Protein AF-A0A914QTJ3-F1 (afdb_monomer)

Organism: NCBI:txid227884

Structure (mmCIF, N/CA/C/O backbone):
data_AF-A0A914QTJ3-F1
#
_entry.id   AF-A0A914QTJ3-F1
#
loop_
_atom_site.group_PDB
_atom_site.id
_atom_site.type_symbol
_atom_site.label_atom_id
_atom_site.label_alt_id
_atom_site.label_comp_id
_atom_site.label_asym_id
_atom_site.label_entity_id
_atom_site.label_seq_id
_atom_site.pdbx_PDB_ins_code
_atom_site.Cartn_x
_atom_site.Cartn_y
_atom_site.Cartn_z
_atom_site.occupancy
_atom_site.B_iso_or_equiv
_atom_site.auth_seq_id
_atom_site.auth_comp_id
_atom_site.auth_asym_id
_atom_site.auth_atom_id
_atom_site.pdbx_PDB_model_num
ATOM 1 N N . MET A 1 1 ? 15.608 14.923 -28.328 1.00 60.44 1 MET A N 1
ATOM 2 C CA . MET A 1 1 ? 15.595 14.098 -27.093 1.00 60.44 1 MET A CA 1
ATOM 3 C C . MET A 1 1 ? 14.332 14.417 -26.302 1.00 60.44 1 MET A C 1
ATOM 5 O O . MET A 1 1 ? 13.902 15.558 -26.351 1.00 60.44 1 MET A O 1
ATOM 9 N N . SER A 1 2 ? 13.733 13.446 -25.599 1.00 87.62 2 SER A N 1
ATOM 10 C CA . SER A 1 2 ? 12.629 13.717 -24.654 1.00 87.62 2 SER A CA 1
ATOM 11 C C . SER A 1 2 ? 13.110 14.635 -23.517 1.00 87.62 2 SER A C 1
ATOM 13 O O . SER A 1 2 ? 14.245 14.470 -23.067 1.00 87.62 2 SER A O 1
ATOM 15 N N . GLN A 1 3 ? 12.259 15.556 -23.040 1.00 90.12 3 GLN A N 1
ATOM 16 C CA . GLN A 1 3 ? 12.563 16.464 -21.917 1.00 90.12 3 GLN A CA 1
ATOM 17 C C . GLN A 1 3 ? 13.031 15.698 -20.670 1.00 90.12 3 GLN A C 1
ATOM 19 O O . GLN A 1 3 ? 13.990 16.085 -20.008 1.00 90.12 3 GLN A O 1
ATOM 24 N N . LEU A 1 4 ? 12.439 14.527 -20.421 1.00 90.38 4 LEU A N 1
ATOM 25 C CA . LEU A 1 4 ? 12.824 13.654 -19.315 1.00 90.38 4 LEU A CA 1
ATOM 26 C C . LEU A 1 4 ? 14.276 13.160 -19.446 1.00 90.38 4 LEU A C 1
ATOM 28 O O . LEU A 1 4 ? 15.001 13.093 -18.459 1.00 90.38 4 LEU A O 1
ATOM 32 N N . LYS A 1 5 ? 14.734 12.849 -20.669 1.00 88.94 5 LYS A N 1
ATOM 33 C CA . LYS A 1 5 ? 16.113 12.386 -20.914 1.00 88.94 5 LYS A CA 1
ATOM 34 C C . LYS A 1 5 ? 17.144 13.481 -20.636 1.00 88.94 5 LYS A C 1
ATOM 36 O O . LYS A 1 5 ? 18.227 13.157 -20.159 1.00 88.94 5 LYS A O 1
ATOM 41 N N . ILE A 1 6 ? 16.807 14.743 -20.914 1.00 95.00 6 ILE A N 1
ATOM 42 C CA . ILE A 1 6 ? 17.682 15.895 -20.640 1.00 95.00 6 ILE A CA 1
ATOM 43 C C . ILE A 1 6 ? 17.912 16.039 -19.131 1.00 95.00 6 ILE A C 1
ATOM 45 O O . ILE A 1 6 ? 19.042 16.265 -18.720 1.00 95.00 6 ILE A O 1
ATOM 49 N N . ILE A 1 7 ? 16.873 15.831 -18.315 1.00 95.19 7 ILE A N 1
ATOM 50 C CA . ILE A 1 7 ? 16.948 15.910 -16.846 1.00 95.19 7 ILE A CA 1
ATOM 51 C C . ILE A 1 7 ? 17.659 14.687 -16.244 1.00 95.19 7 ILE A C 1
ATOM 53 O O . ILE A 1 7 ? 18.484 14.815 -15.346 1.00 95.19 7 ILE A O 1
ATOM 57 N N . ILE A 1 8 ? 17.374 13.482 -16.741 1.00 95.44 8 ILE A N 1
ATOM 58 C CA . ILE A 1 8 ? 17.927 12.228 -16.199 1.00 95.44 8 ILE A CA 1
ATOM 59 C C . ILE A 1 8 ? 19.444 12.129 -16.387 1.00 95.44 8 ILE A C 1
ATOM 61 O O . ILE A 1 8 ? 20.158 11.666 -15.494 1.00 95.44 8 ILE A O 1
ATOM 65 N N . ARG A 1 9 ? 19.934 12.559 -17.554 1.00 95.31 9 ARG A N 1
ATOM 66 C CA . ARG A 1 9 ? 21.338 12.428 -17.951 1.00 95.31 9 ARG A CA 1
ATOM 67 C C . ARG A 1 9 ? 22.318 13.026 -16.923 1.00 95.31 9 ARG A C 1
ATOM 69 O O . ARG A 1 9 ? 23.238 12.295 -16.560 1.00 95.31 9 ARG A O 1
ATOM 76 N N . PRO A 1 10 ? 22.147 14.270 -16.429 1.00 96.12 10 PRO A N 1
ATOM 77 C CA . PRO A 1 10 ? 23.008 14.831 -15.389 1.00 96.12 10 PRO A CA 1
ATOM 78 C C . PRO A 1 10 ? 22.722 14.301 -13.975 1.00 96.12 10 PRO A C 1
ATOM 80 O O . PRO A 1 10 ? 23.629 14.324 -13.156 1.00 96.12 10 PRO A O 1
ATOM 83 N N . MET A 1 11 ? 21.509 13.823 -13.662 1.00 96.25 11 MET A N 1
ATOM 84 C CA . MET A 1 11 ? 21.186 13.375 -12.295 1.00 96.25 11 MET A CA 1
ATOM 85 C C . MET A 1 11 ? 21.757 11.995 -11.966 1.00 96.25 11 MET A C 1
ATOM 87 O O . MET A 1 11 ? 22.328 11.795 -10.900 1.00 96.25 11 MET A O 1
ATOM 91 N N . TYR A 1 12 ? 21.563 11.025 -12.859 1.00 94.88 12 TYR A N 1
ATOM 92 C CA . TYR A 1 12 ? 21.976 9.637 -12.615 1.00 94.88 12 TYR A CA 1
ATOM 93 C C . TYR A 1 12 ? 22.272 8.857 -13.902 1.00 94.88 12 TYR A C 1
ATOM 95 O O . TYR A 1 12 ? 22.363 7.631 -13.883 1.00 94.88 12 TYR A O 1
ATOM 103 N N . SER A 1 13 ? 22.461 9.552 -15.031 1.00 94.69 13 SER A N 1
ATOM 104 C CA . SER A 1 13 ? 22.791 8.996 -16.351 1.00 94.69 13 SER A CA 1
ATOM 105 C C . SER A 1 13 ? 21.701 8.117 -16.971 1.00 94.69 13 SER A C 1
ATOM 107 O O . SER A 1 13 ? 21.122 8.507 -17.986 1.00 94.69 13 SER A O 1
ATOM 109 N N . ASN A 1 14 ? 21.408 6.954 -16.385 1.00 92.12 14 ASN A N 1
ATOM 110 C CA . ASN A 1 14 ? 20.400 6.008 -16.857 1.00 92.12 14 ASN A CA 1
ATOM 111 C C . ASN A 1 14 ? 19.592 5.441 -15.680 1.00 92.12 14 ASN A C 1
ATOM 113 O O . ASN A 1 14 ? 20.178 5.083 -14.659 1.00 92.12 14 ASN A O 1
ATOM 117 N N . PRO A 1 15 ? 18.262 5.313 -15.810 1.00 92.62 15 PRO A N 1
ATOM 118 C CA . PRO A 1 15 ? 17.434 4.742 -14.756 1.00 92.62 15 PRO A CA 1
ATOM 119 C C . PRO A 1 15 ? 17.689 3.230 -14.593 1.00 92.62 15 PRO A C 1
ATOM 121 O O . PRO A 1 15 ? 17.983 2.546 -15.580 1.00 92.62 15 PRO A O 1
ATOM 124 N N . PRO A 1 16 ? 17.508 2.672 -13.381 1.00 94.50 16 PRO A N 1
ATOM 125 C CA . PRO A 1 16 ? 17.559 1.229 -13.158 1.00 94.50 16 PRO A CA 1
ATOM 126 C C . PRO A 1 16 ? 16.514 0.479 -13.997 1.00 94.50 16 PRO A C 1
ATOM 128 O O . PRO A 1 16 ? 15.321 0.773 -13.949 1.00 94.50 16 PRO A O 1
ATOM 131 N N . VAL A 1 17 ? 16.950 -0.531 -14.755 1.00 96.12 17 VAL A N 1
ATOM 132 C CA . VAL A 1 17 ? 16.086 -1.224 -15.731 1.00 96.12 17 VAL A CA 1
ATOM 133 C C . VAL A 1 17 ? 15.249 -2.358 -15.127 1.00 96.12 17 VAL A C 1
ATOM 135 O O . VAL A 1 17 ? 14.196 -2.707 -15.657 1.00 96.12 17 VAL A O 1
ATOM 138 N N . HIS A 1 18 ? 15.710 -2.965 -14.033 1.00 97.56 18 HIS A N 1
ATOM 139 C CA . HIS A 1 18 ? 15.160 -4.234 -13.552 1.00 97.56 18 HIS A CA 1
ATOM 140 C C . HIS A 1 18 ? 13.712 -4.105 -13.053 1.00 97.56 18 HIS A C 1
ATOM 142 O O . HIS A 1 18 ? 12.834 -4.814 -13.539 1.00 97.56 18 HIS A O 1
ATOM 148 N N . GLY A 1 19 ? 13.438 -3.141 -12.165 1.00 97.38 19 GLY A N 1
ATOM 149 C CA . GLY A 1 19 ? 12.082 -2.898 -11.658 1.00 97.38 19 GLY A CA 1
ATOM 150 C C . GLY A 1 19 ? 11.096 -2.513 -12.764 1.00 97.38 19 GLY A C 1
ATOM 151 O O . GLY A 1 19 ? 9.978 -3.022 -12.803 1.00 97.38 19 GLY A O 1
ATOM 152 N N . ALA A 1 20 ? 11.538 -1.697 -13.728 1.00 97.00 20 ALA A N 1
ATOM 153 C CA . ALA A 1 20 ? 10.725 -1.325 -14.884 1.00 97.00 20 ALA A CA 1
ATOM 154 C C . ALA A 1 20 ? 10.356 -2.541 -15.753 1.00 97.00 20 ALA A C 1
ATOM 156 O O . ALA A 1 20 ? 9.2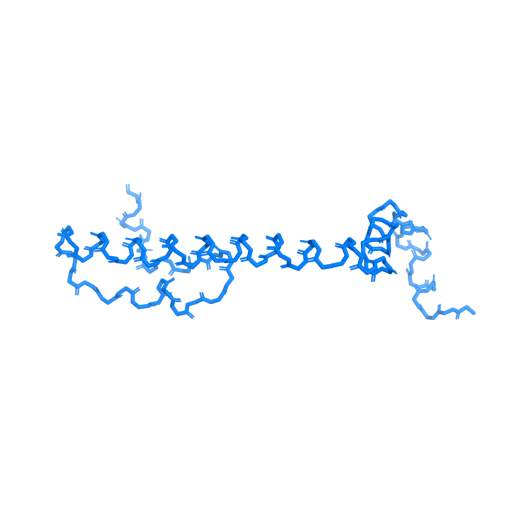20 -2.648 -16.215 1.00 97.00 20 ALA A O 1
ATOM 157 N N . ARG A 1 21 ? 11.284 -3.490 -15.942 1.00 97.94 21 ARG A N 1
ATOM 158 C CA . ARG A 1 21 ? 11.018 -4.740 -16.673 1.00 97.94 21 ARG A CA 1
ATOM 159 C C . ARG A 1 21 ? 10.044 -5.653 -15.935 1.00 97.94 21 ARG A C 1
ATOM 161 O O . ARG A 1 21 ? 9.171 -6.215 -16.587 1.00 97.94 21 ARG A O 1
ATOM 168 N N . ILE A 1 22 ? 10.158 -5.775 -14.610 1.00 98.31 22 ILE A N 1
ATOM 169 C CA . ILE A 1 22 ? 9.200 -6.545 -13.796 1.00 98.31 22 ILE A CA 1
ATOM 170 C C . ILE A 1 22 ? 7.797 -5.955 -13.949 1.00 98.31 22 ILE A C 1
ATOM 172 O O . ILE A 1 22 ? 6.871 -6.674 -14.319 1.00 98.31 22 ILE A O 1
ATOM 176 N N . ALA A 1 23 ? 7.654 -4.643 -13.738 1.00 98.19 23 ALA A N 1
ATOM 177 C CA . ALA A 1 23 ? 6.372 -3.962 -13.882 1.00 98.19 23 ALA A CA 1
ATOM 178 C C . ALA A 1 23 ? 5.805 -4.137 -15.299 1.00 98.19 23 ALA A C 1
ATOM 180 O O . ALA A 1 23 ? 4.657 -4.537 -15.458 1.00 98.19 23 ALA A O 1
ATOM 181 N N . SER A 1 24 ? 6.623 -3.933 -16.336 1.00 98.12 24 SER A N 1
ATO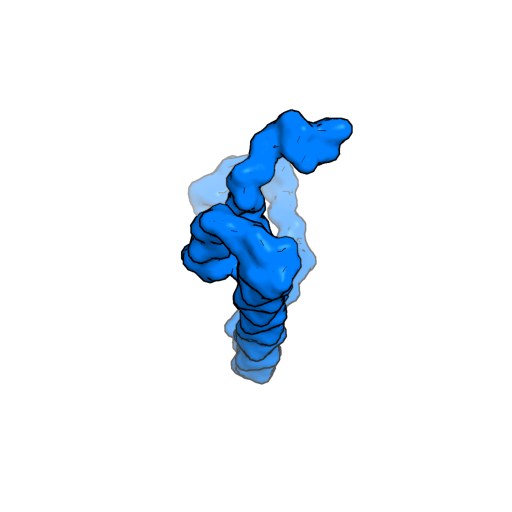M 182 C CA . SER A 1 24 ? 6.203 -4.129 -17.727 1.00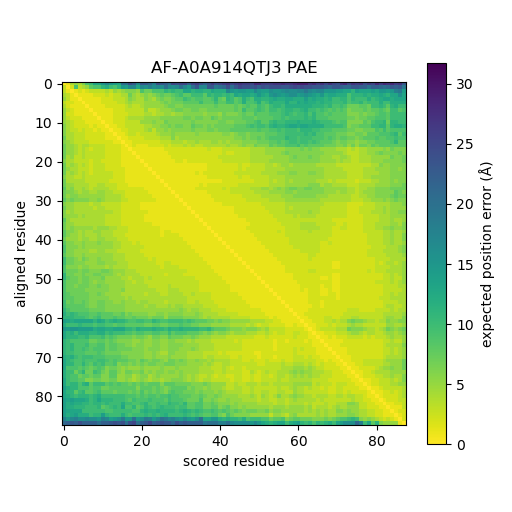 98.12 24 SER A CA 1
ATOM 183 C C . SER A 1 24 ? 5.745 -5.565 -18.002 1.00 98.12 24 SER A C 1
ATOM 185 O O . SER A 1 24 ? 4.695 -5.745 -18.620 1.00 98.12 24 SER A O 1
ATOM 187 N N . LYS A 1 25 ? 6.465 -6.586 -17.515 1.00 98.38 25 LYS A N 1
ATOM 188 C CA . LYS A 1 25 ? 6.084 -7.994 -17.699 1.00 98.38 25 LYS A CA 1
ATOM 189 C C . LYS A 1 25 ? 4.766 -8.325 -16.997 1.00 98.38 25 LYS A C 1
ATOM 191 O O . LYS A 1 25 ? 3.932 -8.985 -17.607 1.00 98.38 25 LYS A O 1
ATOM 196 N N . ILE A 1 26 ? 4.564 -7.853 -15.766 1.00 98.50 26 ILE A N 1
ATOM 197 C CA . ILE A 1 26 ? 3.319 -8.076 -15.015 1.00 98.50 26 ILE A CA 1
ATOM 198 C C . ILE A 1 26 ? 2.137 -7.387 -15.704 1.00 98.50 26 ILE A C 1
ATOM 200 O O . ILE A 1 26 ? 1.094 -8.003 -15.881 1.00 98.50 26 ILE A O 1
ATOM 204 N N . LEU A 1 27 ? 2.298 -6.125 -16.112 1.00 98.06 27 LEU A N 1
ATOM 205 C CA . LEU A 1 27 ? 1.202 -5.313 -16.650 1.00 98.06 27 LEU A CA 1
ATOM 206 C C . LEU A 1 27 ? 0.827 -5.661 -18.099 1.00 98.06 27 LEU A C 1
ATOM 208 O O . LEU A 1 27 ? -0.310 -5.430 -18.499 1.00 98.06 27 LEU A O 1
ATOM 212 N N . SER A 1 28 ? 1.760 -6.200 -18.890 1.00 98.25 28 SER A N 1
ATOM 213 C CA . SER A 1 28 ? 1.515 -6.521 -20.311 1.00 98.25 28 SER A CA 1
ATOM 214 C C . SER A 1 28 ? 0.994 -7.945 -20.532 1.00 98.25 28 SER A C 1
ATOM 216 O O . SER A 1 28 ? 0.535 -8.275 -21.622 1.00 98.25 28 SER A O 1
ATOM 218 N N . ASP A 1 29 ? 1.087 -8.807 -19.521 1.00 98.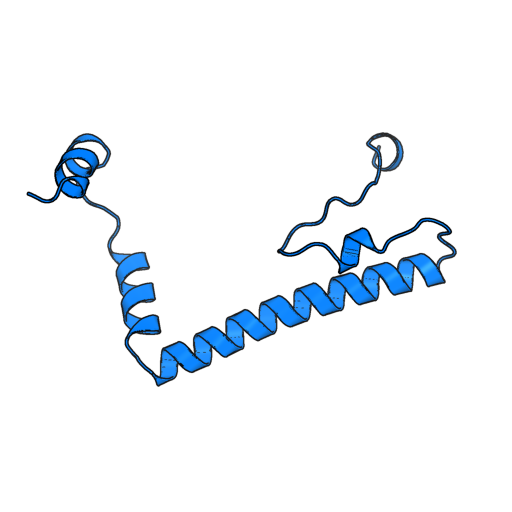56 29 ASP A N 1
ATOM 219 C CA . ASP A 1 29 ? 0.647 -10.197 -19.573 1.00 98.56 29 ASP A CA 1
ATOM 220 C C . ASP A 1 29 ? -0.688 -10.335 -18.833 1.00 98.56 29 ASP A C 1
ATOM 222 O O . ASP A 1 29 ? -0.768 -10.096 -17.629 1.00 98.56 29 ASP A O 1
ATOM 226 N N . LYS A 1 30 ? -1.757 -10.715 -19.546 1.00 98.38 30 LYS A N 1
ATOM 227 C CA . LYS A 1 30 ? -3.111 -10.765 -18.970 1.00 98.38 30 LYS A CA 1
ATOM 228 C C . LYS A 1 30 ? -3.196 -11.702 -17.760 1.00 98.38 30 LYS A C 1
ATOM 230 O O . LYS A 1 30 ? -3.917 -11.385 -16.819 1.00 98.38 30 LYS A O 1
ATOM 235 N N . GLY A 1 31 ? -2.485 -12.831 -17.774 1.00 98.62 31 GLY A N 1
ATOM 236 C CA . GLY A 1 31 ? -2.495 -13.782 -16.662 1.00 98.62 31 GLY A CA 1
ATOM 237 C C . GLY A 1 31 ? -1.814 -13.202 -15.426 1.00 98.62 31 GLY A C 1
ATOM 238 O O . GLY A 1 31 ? -2.396 -13.195 -14.340 1.00 98.62 31 GLY A O 1
ATOM 239 N N . LEU A 1 32 ? -0.616 -12.641 -15.607 1.00 98.69 32 LEU A N 1
ATOM 240 C CA . LEU A 1 32 ? 0.136 -12.016 -14.514 1.00 98.69 32 LEU A CA 1
ATOM 241 C C . LEU A 1 32 ? -0.571 -10.782 -13.954 1.00 98.69 32 LEU A C 1
ATOM 243 O O . LEU A 1 32 ? -0.589 -10.594 -12.741 1.00 98.69 32 LEU A O 1
ATOM 247 N N . TYR A 1 33 ? -1.191 -9.968 -14.808 1.00 98.69 33 TYR A N 1
ATOM 248 C CA . TYR A 1 33 ? -1.921 -8.783 -14.374 1.00 98.69 33 TYR A CA 1
ATOM 249 C C . TYR A 1 33 ? -3.113 -9.140 -13.480 1.00 98.69 33 TYR A C 1
ATOM 251 O O . TYR A 1 33 ? -3.300 -8.534 -12.426 1.00 98.69 33 TYR A O 1
ATOM 259 N N . GLN A 1 34 ? -3.894 -10.159 -13.856 1.00 98.69 34 GLN A N 1
ATOM 260 C CA . GLN A 1 34 ? -5.020 -10.622 -13.038 1.00 98.69 34 GLN A CA 1
ATOM 261 C C . GLN A 1 34 ? -4.555 -11.200 -11.697 1.00 98.69 34 GLN A C 1
ATOM 263 O O . GLN A 1 34 ? -5.160 -10.910 -10.664 1.00 98.69 34 GLN A O 1
ATOM 268 N N . GLN A 1 35 ? -3.458 -11.962 -11.692 1.00 98.69 35 GLN A N 1
ATOM 269 C CA . GLN A 1 35 ? -2.867 -12.464 -10.452 1.00 98.69 35 GLN A CA 1
ATOM 270 C C . GLN A 1 35 ? -2.395 -11.313 -9.552 1.00 98.69 35 GLN A C 1
ATOM 272 O O . GLN A 1 35 ? -2.747 -11.269 -8.377 1.00 98.69 35 GLN A O 1
ATOM 277 N N . TRP A 1 36 ? -1.686 -10.331 -10.112 1.00 98.62 36 TRP A N 1
ATOM 278 C CA . TRP A 1 36 ? -1.215 -9.162 -9.372 1.00 98.62 36 TRP A CA 1
ATOM 279 C C . TRP A 1 36 ? -2.364 -8.359 -8.746 1.00 98.62 36 TRP A C 1
ATOM 281 O O . TRP A 1 36 ? -2.283 -7.994 -7.574 1.00 98.62 36 TRP A O 1
ATOM 291 N N . LEU A 1 37 ? -3.465 -8.138 -9.474 1.00 98.50 37 LEU A N 1
ATOM 292 C CA . LEU A 1 37 ? -4.657 -7.480 -8.924 1.00 98.50 37 LEU A CA 1
ATOM 293 C C . LEU A 1 37 ? -5.246 -8.254 -7.735 1.00 98.50 37 LEU A C 1
ATOM 295 O O . LEU A 1 37 ? -5.611 -7.647 -6.724 1.00 98.50 37 LEU A O 1
ATOM 299 N N . LYS A 1 38 ? -5.313 -9.587 -7.830 1.00 98.62 38 LYS A N 1
ATOM 300 C CA . LYS A 1 38 ? -5.777 -10.451 -6.735 1.00 98.62 38 LYS A CA 1
ATOM 301 C C . LYS A 1 38 ? -4.859 -10.363 -5.515 1.00 98.62 38 LYS A C 1
ATOM 303 O O . LYS A 1 38 ? -5.352 -10.283 -4.388 1.00 98.62 38 LYS A O 1
ATOM 308 N N . ASP A 1 39 ? -3.549 -10.353 -5.727 1.00 98.31 39 ASP A N 1
ATOM 309 C CA . ASP A 1 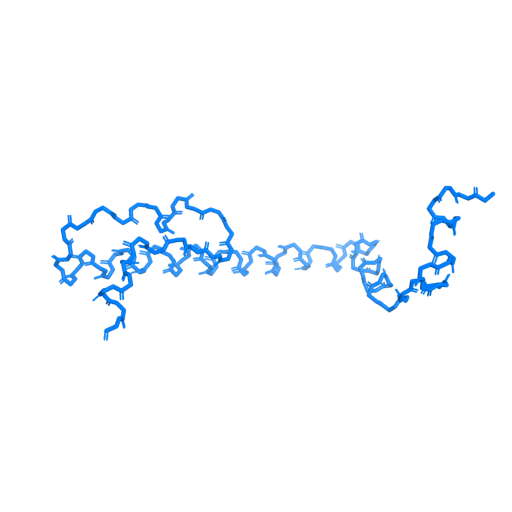39 ? -2.560 -10.286 -4.650 1.00 98.31 39 ASP A CA 1
ATOM 310 C C . ASP A 1 39 ? -2.626 -8.936 -3.928 1.00 98.31 39 ASP A C 1
ATOM 312 O O . ASP A 1 39 ? -2.703 -8.886 -2.698 1.00 98.31 39 ASP A O 1
ATOM 316 N N . VAL A 1 40 ? -2.694 -7.835 -4.685 1.00 97.94 40 VAL A N 1
ATOM 317 C CA . VAL A 1 40 ? -2.876 -6.483 -4.133 1.00 97.94 40 VAL A CA 1
ATOM 318 C C . VAL A 1 40 ? -4.176 -6.392 -3.338 1.00 97.94 40 VAL A C 1
ATOM 320 O O . VAL A 1 40 ? -4.166 -5.890 -2.212 1.00 97.94 40 VAL A O 1
ATOM 323 N N . LYS A 1 41 ? -5.280 -6.928 -3.872 1.00 98.00 41 LYS A N 1
ATOM 324 C CA . LYS A 1 41 ? -6.562 -6.963 -3.162 1.00 98.00 41 LYS A CA 1
ATOM 325 C C . LYS A 1 41 ? -6.480 -7.776 -1.871 1.00 98.00 41 LYS A C 1
ATOM 327 O O . LYS A 1 41 ? -6.956 -7.314 -0.844 1.00 98.00 41 LYS A O 1
ATOM 332 N N . THR A 1 42 ? -5.825 -8.933 -1.892 1.00 98.38 42 THR A N 1
ATOM 333 C CA . THR A 1 42 ? -5.656 -9.784 -0.704 1.00 98.38 42 THR A CA 1
ATOM 334 C C . THR A 1 42 ? -4.887 -9.054 0.400 1.00 98.38 42 THR A C 1
ATOM 336 O O . THR A 1 42 ? -5.265 -9.108 1.571 1.00 98.38 42 THR A O 1
ATOM 339 N N . MET A 1 43 ? -3.826 -8.322 0.042 1.00 97.88 43 MET A N 1
ATOM 340 C CA . MET A 1 43 ? -3.077 -7.501 0.998 1.00 97.88 43 MET A CA 1
ATOM 341 C C . MET A 1 43 ? -3.923 -6.353 1.561 1.00 97.88 43 MET A C 1
ATOM 343 O O . MET A 1 43 ? -3.883 -6.112 2.769 1.00 97.88 43 MET A O 1
ATOM 347 N N . ALA A 1 44 ? -4.698 -5.672 0.713 1.00 96.94 44 ALA A N 1
ATOM 348 C CA . ALA A 1 44 ? -5.595 -4.597 1.134 1.00 96.94 44 ALA A CA 1
ATOM 349 C C . ALA A 1 44 ? -6.705 -5.109 2.067 1.00 96.94 44 ALA A C 1
ATOM 351 O O . ALA A 1 44 ? -6.904 -4.551 3.145 1.00 96.94 44 ALA A O 1
ATOM 352 N N . ASP A 1 45 ? -7.360 -6.214 1.706 1.00 97.19 45 ASP A N 1
ATOM 353 C CA . ASP A 1 45 ? -8.421 -6.842 2.497 1.00 97.19 45 ASP A CA 1
ATOM 354 C C . ASP A 1 45 ? -7.889 -7.291 3.869 1.00 97.19 45 ASP A C 1
ATOM 356 O O . ASP A 1 45 ? -8.561 -7.107 4.885 1.00 97.19 45 ASP A O 1
ATOM 360 N N . ARG A 1 46 ? -6.644 -7.791 3.941 1.00 97.62 46 ARG A N 1
ATOM 361 C CA . ARG A 1 46 ? -5.988 -8.104 5.221 1.00 97.62 46 ARG A CA 1
ATOM 362 C C . ARG A 1 46 ? -5.810 -6.862 6.096 1.00 97.62 46 ARG A C 1
ATOM 364 O O . ARG A 1 46 ? -6.077 -6.932 7.291 1.00 97.62 46 ARG A O 1
ATOM 371 N N . ILE A 1 47 ? -5.358 -5.739 5.532 1.00 96.31 47 ILE A N 1
ATOM 372 C CA . ILE A 1 47 ? -5.185 -4.479 6.280 1.00 96.31 47 ILE A CA 1
ATOM 373 C C . ILE A 1 47 ? -6.533 -3.990 6.820 1.00 96.31 47 ILE A C 1
ATOM 375 O O . ILE A 1 47 ? -6.621 -3.621 7.990 1.00 96.31 47 ILE A O 1
ATOM 379 N N . ILE A 1 48 ? -7.580 -4.029 5.995 1.00 96.19 48 ILE A N 1
ATOM 380 C CA . ILE A 1 48 ? -8.942 -3.657 6.396 1.00 96.19 48 ILE A CA 1
ATOM 381 C C . ILE A 1 48 ? -9.419 -4.562 7.539 1.00 96.19 48 ILE A C 1
ATOM 383 O O . ILE A 1 48 ? -9.852 -4.061 8.574 1.00 96.19 48 ILE A O 1
ATOM 387 N N . GLY A 1 49 ? -9.252 -5.880 7.403 1.00 96.62 49 GLY A N 1
ATOM 388 C CA . GLY A 1 49 ? -9.624 -6.843 8.440 1.00 96.62 49 GLY A CA 1
ATOM 389 C C . GLY A 1 49 ? -8.910 -6.597 9.772 1.00 96.62 49 GLY A C 1
ATOM 390 O O . GLY A 1 49 ? -9.551 -6.602 10.819 1.00 96.62 49 GLY A O 1
ATOM 391 N N . MET A 1 50 ? -7.604 -6.314 9.747 1.00 96.75 50 MET A N 1
ATOM 392 C CA . MET A 1 50 ? -6.841 -5.983 10.960 1.00 96.75 50 MET A CA 1
ATOM 393 C C . MET A 1 50 ? -7.320 -4.687 11.624 1.00 96.75 50 MET A C 1
ATOM 395 O O . MET A 1 50 ? -7.37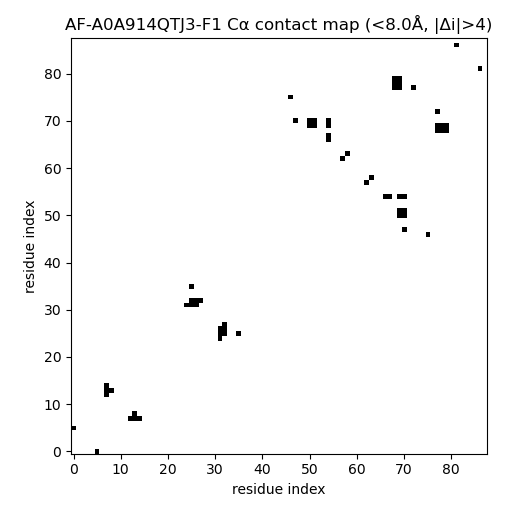5 -4.618 12.850 1.00 96.75 50 MET A O 1
ATOM 399 N N . ARG A 1 51 ? -7.709 -3.672 10.843 1.00 96.44 51 ARG A N 1
ATOM 400 C CA . ARG A 1 51 ? -8.251 -2.407 11.374 1.00 96.44 51 ARG A CA 1
ATOM 401 C C . ARG A 1 51 ? -9.590 -2.609 12.073 1.00 96.44 51 ARG A C 1
ATOM 403 O O . ARG A 1 51 ? -9.776 -2.098 13.176 1.00 96.44 51 ARG A O 1
ATOM 410 N N . THR A 1 52 ? -10.492 -3.377 11.462 1.00 96.19 52 THR A N 1
ATOM 411 C CA . THR A 1 52 ? -11.776 -3.740 12.078 1.00 96.19 52 THR A CA 1
ATOM 412 C C . THR A 1 52 ? -11.552 -4.517 13.373 1.00 96.19 52 THR A C 1
ATOM 414 O O . THR A 1 52 ? -12.064 -4.116 14.413 1.00 96.19 52 THR A O 1
ATOM 417 N N . GLN A 1 53 ? -10.703 -5.550 13.345 1.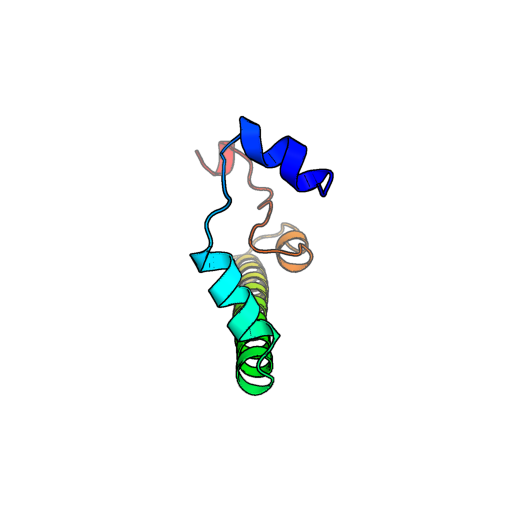00 96.94 53 GLN A N 1
ATOM 418 C CA . GLN A 1 53 ? -10.398 -6.350 14.534 1.00 96.94 53 GLN A CA 1
ATOM 419 C C . GLN A 1 53 ? -9.808 -5.515 15.673 1.00 96.94 53 GLN A C 1
ATOM 421 O O . GLN A 1 53 ? -10.213 -5.681 16.819 1.00 96.94 53 GLN A O 1
ATOM 426 N N . LEU A 1 54 ? -8.883 -4.596 15.379 1.00 95.38 54 LEU A N 1
ATOM 427 C CA . LEU A 1 54 ? -8.306 -3.722 16.398 1.00 95.38 54 LEU A CA 1
ATOM 428 C C . LEU A 1 54 ? -9.373 -2.839 17.058 1.00 95.38 54 LEU A C 1
ATOM 430 O O . LEU A 1 54 ? -9.416 -2.752 18.283 1.00 95.38 54 LEU A O 1
ATOM 434 N N . LYS A 1 55 ? -10.247 -2.207 16.266 1.00 95.25 55 LYS A N 1
ATOM 435 C CA . LYS A 1 55 ? -11.353 -1.391 16.789 1.00 95.25 55 LYS A CA 1
ATOM 436 C C . LYS A 1 55 ? -12.283 -2.216 17.684 1.00 95.25 55 LYS A C 1
ATOM 438 O O . LYS A 1 55 ? -12.624 -1.766 18.778 1.00 95.25 55 LYS A O 1
ATOM 443 N N . ASP A 1 56 ? -12.666 -3.408 17.236 1.00 96.19 56 ASP A N 1
ATOM 444 C CA . ASP A 1 56 ? -13.581 -4.284 17.973 1.00 96.19 56 ASP A CA 1
ATOM 445 C C . ASP A 1 56 ? -12.963 -4.761 19.293 1.00 96.19 56 ASP A C 1
ATOM 447 O O . ASP A 1 56 ? -13.624 -4.753 20.333 1.00 96.19 56 ASP A O 1
ATOM 451 N N . LEU A 1 57 ? -11.675 -5.120 19.279 1.00 97.06 57 LEU A N 1
ATOM 452 C CA . LEU A 1 57 ? -10.942 -5.511 20.482 1.00 97.06 57 LEU A CA 1
ATOM 453 C C . LEU A 1 57 ? -10.804 -4.347 21.469 1.00 97.06 57 LEU A C 1
ATOM 455 O O . LEU A 1 57 ? -11.036 -4.542 22.655 1.00 97.06 57 LEU A O 1
ATOM 459 N N . LEU A 1 58 ? -10.512 -3.128 21.007 1.00 95.00 58 LEU A N 1
ATOM 460 C CA . LEU A 1 58 ? -10.449 -1.951 21.883 1.00 95.00 58 LEU A CA 1
ATOM 461 C C . LEU A 1 58 ? -11.792 -1.665 22.567 1.00 95.00 58 LEU A C 1
ATOM 463 O O . LEU A 1 58 ? -11.817 -1.331 23.752 1.00 95.00 58 LEU A O 1
ATOM 467 N N . ALA A 1 59 ? -12.905 -1.816 21.844 1.00 94.56 59 ALA A N 1
ATOM 468 C CA . ALA A 1 59 ? -14.240 -1.681 22.420 1.00 94.56 59 ALA A CA 1
ATOM 469 C C . ALA A 1 59 ? -14.523 -2.787 23.452 1.00 94.56 59 ALA A C 1
ATOM 471 O O . ALA A 1 59 ? -15.045 -2.508 24.531 1.00 94.56 59 ALA A O 1
ATOM 472 N N . LYS A 1 60 ? -14.131 -4.032 23.149 1.00 96.75 60 LYS A N 1
ATOM 473 C CA . LYS A 1 60 ? -14.280 -5.184 24.050 1.00 96.75 60 LYS A CA 1
ATOM 474 C C . LYS A 1 60 ? -13.485 -5.028 25.350 1.00 96.75 60 LYS A C 1
ATOM 476 O O . LYS A 1 60 ? -14.004 -5.367 26.407 1.00 96.75 60 LYS A O 1
ATOM 481 N N . GLU A 1 61 ? -12.277 -4.474 25.284 1.00 96.62 61 GLU A N 1
ATOM 482 C CA . GLU A 1 61 ? -11.431 -4.180 26.453 1.00 96.62 61 GLU A CA 1
ATOM 483 C C . GLU A 1 61 ? -11.887 -2.925 27.233 1.00 96.62 61 GLU A C 1
ATOM 485 O O . GLU A 1 61 ? -11.208 -2.461 28.146 1.00 96.62 61 GLU A O 1
ATOM 490 N N . GLY A 1 62 ? -13.052 -2.357 26.896 1.00 94.94 62 GLY A N 1
ATOM 491 C CA . GLY A 1 62 ? -13.695 -1.291 27.667 1.00 94.94 62 GLY A CA 1
ATOM 492 C C . GLY A 1 62 ? -13.299 0.131 27.270 1.00 94.94 62 GLY A C 1
ATOM 493 O O . GLY A 1 62 ? -13.630 1.080 27.987 1.00 94.94 62 GLY A O 1
ATOM 494 N N . SER A 1 63 ? -12.616 0.321 26.136 1.00 93.44 63 SER A N 1
ATOM 495 C CA . SER A 1 63 ? -12.279 1.662 25.660 1.00 93.44 63 SER A CA 1
ATOM 496 C C . SER A 1 63 ? -13.534 2.453 25.278 1.00 93.44 63 SER A C 1
ATOM 498 O O . SER A 1 63 ? -14.297 2.046 24.408 1.00 93.44 63 SER A O 1
ATOM 500 N N . GLN A 1 64 ? -13.710 3.630 25.886 1.00 92.38 64 GLN A N 1
ATOM 501 C CA . GLN A 1 64 ? -14.824 4.552 25.604 1.00 92.38 64 GLN A CA 1
ATOM 502 C C . GLN A 1 64 ? -14.498 5.582 24.506 1.00 92.38 64 GLN A C 1
ATOM 504 O O . GLN A 1 64 ? -15.309 6.455 24.197 1.00 92.38 64 GLN A O 1
ATOM 509 N N . ARG A 1 65 ? -13.284 5.539 23.938 1.00 90.12 65 ARG A N 1
ATOM 510 C CA . ARG A 1 65 ? -12.872 6.469 22.877 1.00 90.12 65 ARG A CA 1
ATOM 511 C C . ARG A 1 65 ? -13.514 6.083 21.546 1.00 90.12 65 ARG A C 1
ATOM 513 O O . ARG A 1 65 ? -13.722 4.909 21.254 1.00 90.12 65 ARG A O 1
ATOM 520 N N . ASN A 1 66 ? -13.769 7.081 20.702 1.00 91.50 66 ASN A N 1
ATOM 521 C CA . ASN A 1 66 ? -14.147 6.832 19.318 1.00 91.50 66 ASN A CA 1
ATOM 522 C C . ASN A 1 66 ? -12.912 6.377 18.522 1.00 91.50 66 ASN A C 1
ATOM 524 O O . ASN A 1 66 ? -11.955 7.134 18.385 1.00 91.50 66 ASN A O 1
ATOM 528 N N . TRP A 1 67 ? -12.959 5.152 17.994 1.00 94.25 67 TRP A N 1
ATOM 529 C CA . TRP A 1 67 ? -11.892 4.537 17.196 1.00 94.25 67 TRP A CA 1
ATOM 530 C C . TRP A 1 67 ? -12.228 4.426 15.699 1.00 94.25 67 TRP A C 1
ATOM 532 O O . TRP A 1 67 ? -11.564 3.689 14.970 1.00 94.25 67 TRP A O 1
ATOM 542 N N . ASN A 1 68 ? -13.255 5.132 15.211 1.00 93.50 68 ASN A N 1
ATOM 543 C CA . ASN A 1 68 ? -13.666 5.081 13.800 1.00 93.50 68 ASN A CA 1
ATOM 544 C C . ASN A 1 68 ? -12.541 5.488 12.841 1.00 93.50 68 ASN A C 1
ATOM 546 O O . ASN A 1 68 ? -12.387 4.879 11.786 1.00 93.50 68 ASN A O 1
ATOM 550 N N . HIS A 1 69 ? -11.672 6.414 13.252 1.00 92.44 69 HIS A N 1
ATOM 551 C CA . HIS A 1 69 ? -10.516 6.843 12.463 1.00 92.44 69 HIS A CA 1
ATOM 552 C C . HIS A 1 69 ? -9.545 5.706 12.117 1.00 92.44 69 HIS A C 1
ATOM 554 O O . HIS A 1 69 ? -8.832 5.821 11.124 1.00 92.44 69 HIS A O 1
ATOM 560 N N . ILE A 1 70 ? -9.522 4.606 12.883 1.00 93.56 70 ILE A N 1
ATOM 561 C CA . ILE A 1 70 ? -8.713 3.419 12.559 1.00 93.56 70 ILE A CA 1
ATOM 562 C C . ILE A 1 70 ? -9.249 2.696 11.322 1.00 93.56 70 ILE A C 1
ATOM 564 O O . ILE A 1 70 ? -8.461 2.166 10.537 1.00 93.56 70 ILE A O 1
ATOM 568 N N . VAL A 1 71 ? -10.567 2.679 11.137 1.00 94.31 71 VAL A N 1
ATOM 569 C CA . VAL A 1 71 ? -11.234 1.956 10.047 1.00 94.31 71 VAL A CA 1
ATOM 570 C C . VAL A 1 71 ? -11.444 2.851 8.826 1.00 94.31 71 VAL A C 1
ATOM 572 O O . VAL A 1 71 ? -11.287 2.381 7.704 1.00 94.31 71 VAL A O 1
ATOM 575 N N . ASP A 1 72 ? -11.725 4.138 9.034 1.00 92.75 72 ASP A N 1
ATOM 576 C CA . ASP A 1 72 ? -12.059 5.077 7.955 1.00 92.75 72 ASP A CA 1
ATOM 577 C C . ASP A 1 72 ? -10.826 5.541 7.154 1.00 92.75 72 ASP A C 1
ATOM 579 O O . ASP A 1 72 ? -10.945 6.000 6.017 1.00 92.75 72 ASP A O 1
ATOM 583 N N . GLN A 1 73 ? -9.623 5.439 7.730 1.00 90.44 73 GLN A N 1
ATOM 584 C CA . GLN A 1 73 ? -8.388 5.846 7.058 1.00 90.44 73 GLN A CA 1
ATOM 585 C C . GLN A 1 73 ? -7.954 4.851 5.976 1.00 90.44 73 GLN A C 1
ATOM 587 O O . GLN A 1 73 ? -7.869 3.642 6.196 1.00 90.44 73 GLN A O 1
ATOM 592 N N . ILE A 1 74 ? -7.582 5.392 4.813 1.00 91.19 74 ILE A N 1
ATOM 593 C CA . ILE A 1 74 ? -7.107 4.622 3.661 1.00 91.19 74 ILE A CA 1
ATOM 594 C C . ILE A 1 74 ? -5.581 4.533 3.678 1.00 91.19 7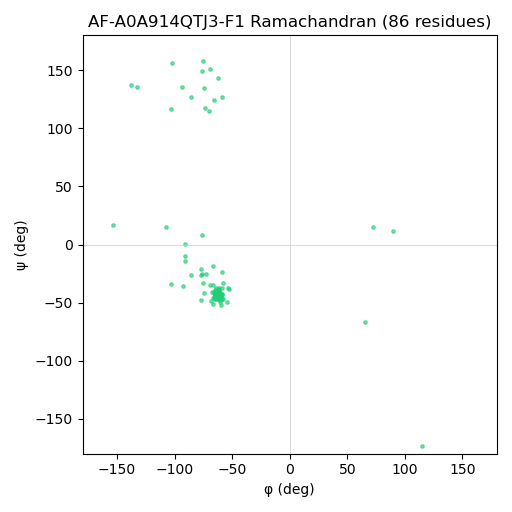4 ILE A C 1
ATOM 596 O O . ILE A 1 74 ? -4.880 5.529 3.842 1.00 91.19 74 ILE A O 1
ATOM 600 N N . GLY A 1 75 ? -5.070 3.330 3.424 1.00 91.31 75 GLY A N 1
ATOM 601 C CA . GLY A 1 75 ? -3.645 3.061 3.277 1.00 91.31 75 GLY A CA 1
ATOM 602 C C . GLY A 1 75 ? -3.096 2.149 4.368 1.00 91.31 75 GLY A C 1
ATOM 603 O O . GLY A 1 75 ? -3.824 1.570 5.177 1.00 91.31 75 GLY A O 1
ATOM 604 N N . MET A 1 76 ? -1.775 1.985 4.363 1.00 92.69 76 MET A N 1
ATOM 605 C CA . MET A 1 76 ? -1.094 1.063 5.274 1.00 92.69 76 MET A CA 1
ATOM 606 C C . MET A 1 76 ? -1.006 1.602 6.702 1.00 92.69 76 MET A C 1
ATOM 608 O O . MET A 1 76 ? -1.072 0.830 7.652 1.00 92.69 76 MET A O 1
ATOM 612 N N . PHE A 1 77 ? -0.886 2.919 6.850 1.00 90.69 77 PHE A N 1
ATOM 613 C CA . PHE A 1 77 ? -0.668 3.562 8.139 1.00 90.69 77 PHE A CA 1
ATOM 614 C C . PHE A 1 77 ? -1.943 4.192 8.679 1.00 90.69 77 PHE A C 1
ATOM 616 O O . PHE A 1 77 ? -2.877 4.498 7.938 1.00 90.69 77 PHE A O 1
ATOM 623 N N . CYS A 1 78 ? -1.983 4.346 9.995 1.00 89.25 78 CYS A N 1
ATOM 624 C CA . CYS A 1 78 ? -3.058 5.007 10.704 1.00 89.25 78 CYS A CA 1
ATOM 625 C C . CYS A 1 78 ? -2.456 5.985 11.697 1.00 89.25 78 CYS A C 1
ATOM 627 O O . CYS A 1 78 ? -1.563 5.604 12.455 1.00 89.25 78 CYS A O 1
ATOM 629 N N . PHE A 1 79 ? -2.993 7.197 11.772 1.00 89.12 79 PHE A N 1
ATOM 630 C CA . PHE A 1 79 ? -2.790 8.007 12.968 1.00 89.12 79 PHE A CA 1
ATOM 631 C C . PHE A 1 79 ? -3.572 7.374 14.111 1.00 89.12 79 PHE A C 1
ATOM 633 O O . PHE A 1 79 ? -4.794 7.292 14.042 1.00 89.12 79 PHE A O 1
ATOM 640 N N . THR A 1 80 ? -2.882 6.885 15.140 1.00 88.12 80 THR A N 1
ATOM 641 C CA . THR A 1 80 ? -3.522 6.162 16.249 1.00 88.12 80 THR A CA 1
ATOM 642 C C . THR A 1 80 ? -4.319 7.091 17.165 1.00 88.12 80 THR A C 1
ATOM 644 O O . THR A 1 80 ? -5.272 6.647 17.797 1.00 88.12 80 THR A O 1
ATOM 647 N N . GLY A 1 81 ? -3.972 8.383 17.220 1.00 86.75 81 GLY A N 1
ATOM 648 C CA . GLY A 1 81 ? -4.563 9.337 18.168 1.00 86.75 81 GLY A CA 1
ATOM 649 C C . GLY A 1 81 ? -4.101 9.114 19.613 1.00 86.75 81 GLY A C 1
ATOM 650 O O . GLY A 1 81 ? -4.726 9.611 20.546 1.00 86.75 81 GLY A O 1
ATOM 651 N N . ILE A 1 82 ? -3.030 8.339 19.795 1.00 89.12 82 ILE A N 1
ATOM 652 C CA . ILE A 1 82 ? -2.374 8.109 21.080 1.00 89.12 82 ILE A CA 1
ATOM 653 C C . ILE A 1 82 ? -1.366 9.242 21.288 1.00 89.12 82 ILE A C 1
ATOM 655 O O . ILE A 1 82 ? -0.560 9.514 20.395 1.00 89.12 82 ILE A O 1
ATOM 659 N N . SER A 1 83 ? -1.436 9.927 22.430 1.00 90.25 83 SER A N 1
ATOM 660 C CA . SER A 1 83 ? -0.489 11.003 22.732 1.00 90.25 83 SER A CA 1
ATOM 661 C C . SER A 1 83 ? 0.883 10.436 23.121 1.00 90.25 83 SER A C 1
ATOM 663 O O . SER A 1 83 ? 0.963 9.281 23.550 1.00 90.25 83 SER A O 1
ATOM 665 N N . PRO A 1 84 ? 1.972 11.212 22.996 1.00 92.50 84 PRO A N 1
ATOM 666 C CA . PRO A 1 84 ? 3.294 10.772 23.434 1.00 92.50 84 PRO A CA 1
ATOM 667 C C . PRO A 1 84 ? 3.309 10.281 24.887 1.00 92.50 84 PRO A C 1
ATOM 669 O O . PRO A 1 84 ? 3.927 9.266 25.177 1.00 92.50 84 PRO A O 1
ATOM 672 N N . GLU A 1 85 ? 2.566 10.933 25.781 1.00 94.69 85 GLU A N 1
ATOM 673 C CA . GLU A 1 85 ? 2.453 10.575 27.204 1.00 94.69 85 GLU A CA 1
ATOM 674 C C . GLU A 1 85 ? 1.754 9.230 27.437 1.00 94.69 85 GLU A C 1
ATOM 676 O O . GLU A 1 85 ? 1.850 8.667 28.517 1.00 94.69 85 GLU A O 1
ATOM 681 N N . GLN A 1 86 ? 1.011 8.726 26.449 1.00 86.19 86 GLN A N 1
ATOM 682 C CA . GLN A 1 86 ? 0.387 7.404 26.503 1.00 86.19 86 GLN A CA 1
ATOM 683 C C . GLN A 1 86 ? 1.291 6.300 25.928 1.00 86.19 86 GLN A C 1
ATOM 685 O O . GLN A 1 86 ? 0.936 5.126 26.021 1.00 86.19 86 GLN A O 1
ATOM 690 N N . ILE A 1 87 ? 2.398 6.673 25.275 1.00 83.62 87 ILE A N 1
ATOM 691 C CA . ILE A 1 87 ? 3.392 5.758 24.689 1.00 83.62 87 ILE A CA 1
ATOM 692 C C . ILE A 1 87 ? 4.651 5.681 25.565 1.00 83.62 87 ILE A C 1
ATOM 694 O O . ILE A 1 87 ? 5.283 4.626 25.604 1.00 83.62 87 ILE A O 1
ATOM 698 N N . MET A 1 88 ? 5.021 6.791 26.212 1.00 62.84 88 MET A N 1
ATOM 699 C CA . MET A 1 88 ? 6.128 6.889 27.172 1.00 62.84 88 MET A CA 1
ATOM 700 C C . MET A 1 88 ? 5.760 6.283 28.524 1.00 62.84 88 MET A C 1
ATOM 702 O O . MET A 1 88 ? 6.666 5.665 29.124 1.00 62.84 88 MET A O 1
#

Radius of gyration: 21.37 Å; Cα contacts (8 Å, |Δi|>4): 32; chains: 1; bounding box: 38×30×55 Å

Mean predicted aligned error: 5.06 Å

pLDDT: mean 94.05, std 6.04, range [60.44, 98.69]

Nearest PDB structures (foldseek):
  1akb-assembly1_A  TM=9.366E-01  e=1.600E-06  Gallus gallus
  5tot-assembly1_B  TM=9.541E-01  e=3.834E-05  Sus scrofa
  5tot-assembly1_A  TM=9.554E-01  e=5.656E-05  Sus scrofa
  4eu1-assembly1_B  TM=9.748E-01  e=4.219E-04  Trypanosoma brucei
  8q84-assembly1_F  TM=4.284E-01  e=5.436E+00  Saccharomyces cerevisiae

Sequence (88 aa):
MSQLKIIIRPMYSNPPVHGARIASKILSDKGLYQQWLKDVKTMADRIIGMRTQLKDLLAKEGSQRNWNHIVDQIGMFCFTGISPEQIM

Secondary structure (DSSP, 8-state):
--HHHHHHHHHHSS--HHHHHHHHHHHHSHHHHHHHHHHHHHHHHHHHHHHHHHHHHHHHTT--S--HHHHH--SS-----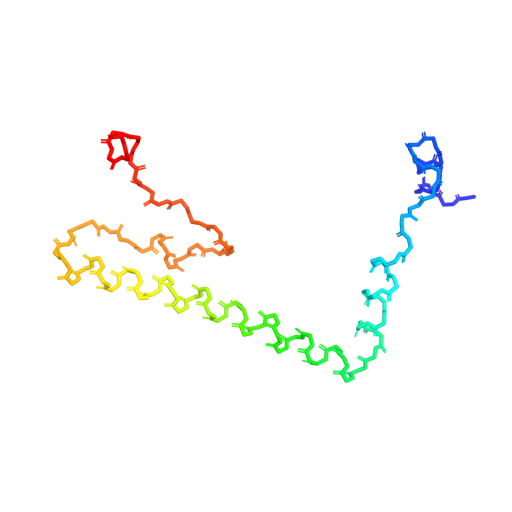--GGGT-

InterPro domains:
  IPR000796 Aspartate/other aminotransferase [PR00799] (2-27)
  IPR000796 Aspartate/other aminotransferase [PR00799] (70-88)
  IPR000796 Aspartate/other aminotransferase [PTHR11879] (2-87)
  IPR004839 Aminotransferase, class I/classII, large domain [PF00155] (2-85)
  IPR015422 Pyridoxal phosphate-dependent transferase, small domain [G3DSA:3.90.1150.10] (3-88)
  IPR015424 Pyridoxal phosphate-dependent transferase [SSF53383] (2-87)

Foldseek 3Di:
DPPVQVVCCVPPNDDDVPVVVVVCVQCVDPVSVVVVVVVVVVVQVVQLVVLVVVQVVCVVVPDPDDSVQSNPDDDNDGDRPQDPVNVD

Solvent-accessible surface area (backbone atoms only — not comparable to full-atom values): 5416 Å² total; per-residue (Å²): 132,60,74,66,56,68,59,39,42,81,73,64,57,67,80,81,61,66,67,56,50,52,53,49,54,33,70,73,31,73,70,48,33,55,50,49,53,51,51,53,47,52,54,50,53,50,53,53,49,53,29,49,52,51,45,53,50,43,49,72,76,65,50,87,70,90,52,61,62,52,59,74,49,82,72,95,67,66,80,81,84,73,53,70,83,77,74,108